Protein AF-H8H277-F1 (afdb_monomer_lite)

Organism: Deinococcus gobiensis (strain DSM 21396 / JCM 16679 / CGMCC 1.7299 / I-0) (NCBI:txid745776)

Structure (mmCIF, N/CA/C/O backbone):
data_AF-H8H277-F1
#
_entry.id   AF-H8H277-F1
#
loop_
_atom_site.group_PDB
_atom_site.id
_atom_site.type_symbol
_atom_site.label_atom_id
_atom_site.label_alt_id
_atom_site.label_comp_id
_atom_site.label_asym_id
_atom_site.label_entity_id
_atom_site.label_seq_id
_atom_site.pdbx_PDB_ins_code
_atom_site.Cartn_x
_atom_site.Cartn_y
_atom_site.Cartn_z
_atom_site.occupancy
_atom_site.B_iso_or_equiv
_atom_site.auth_seq_id
_atom_site.auth_comp_id
_atom_site.auth_asym_id
_atom_site.auth_atom_id
_atom_site.pdbx_PDB_model_num
ATOM 1 N N . MET A 1 1 ? 5.118 3.323 -18.490 1.00 62.41 1 MET A N 1
ATOM 2 C CA . MET A 1 1 ? 3.959 2.406 -18.377 1.00 62.41 1 MET A CA 1
A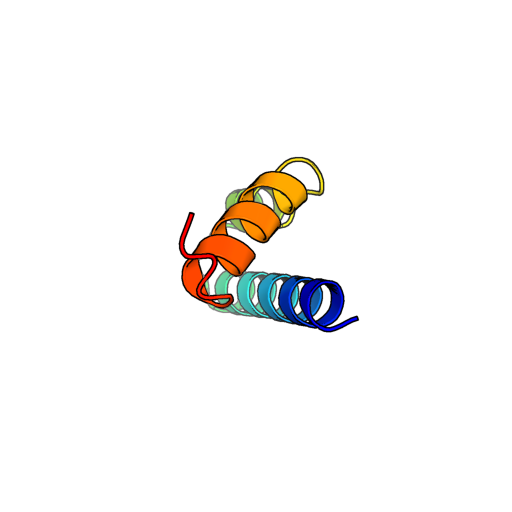TOM 3 C C . MET A 1 1 ? 4.081 1.423 -17.207 1.00 62.41 1 MET A C 1
ATOM 5 O O . MET A 1 1 ? 3.119 1.318 -16.464 1.00 62.41 1 MET A O 1
ATOM 9 N N . ALA A 1 2 ? 5.230 0.774 -16.961 1.00 81.62 2 ALA A N 1
ATOM 10 C CA . ALA A 1 2 ? 5.372 -0.210 -15.868 1.00 81.62 2 ALA A CA 1
ATOM 11 C C . ALA A 1 2 ? 5.189 0.355 -14.436 1.00 81.62 2 ALA A C 1
ATOM 13 O O . ALA A 1 2 ? 4.559 -0.283 -13.601 1.00 81.62 2 ALA A O 1
ATOM 14 N N . VAL A 1 3 ? 5.684 1.568 -14.160 1.00 88.69 3 VAL A N 1
ATOM 15 C CA . VAL A 1 3 ? 5.614 2.195 -12.821 1.00 88.69 3 VAL A CA 1
ATOM 16 C C . VAL A 1 3 ? 4.179 2.520 -12.392 1.00 88.69 3 VAL A C 1
ATOM 18 O O . VAL A 1 3 ? 3.822 2.304 -11.240 1.00 88.69 3 VAL A O 1
ATOM 21 N N . GLU A 1 4 ? 3.338 3.004 -13.309 1.00 89.81 4 GLU A N 1
ATOM 22 C CA . GLU A 1 4 ? 1.935 3.322 -13.001 1.00 89.81 4 GLU A CA 1
ATOM 23 C C . GLU A 1 4 ? 1.120 2.056 -12.711 1.00 89.81 4 GLU A C 1
ATOM 25 O O . GLU A 1 4 ? 0.311 2.043 -11.785 1.00 89.81 4 GLU A O 1
ATOM 30 N N . ALA A 1 5 ? 1.381 0.967 -13.444 1.00 92.75 5 ALA A N 1
ATOM 31 C CA . ALA A 1 5 ? 0.779 -0.334 -13.161 1.00 92.75 5 ALA A CA 1
ATOM 32 C C . ALA A 1 5 ? 1.233 -0.881 -11.796 1.00 92.75 5 ALA A C 1
ATOM 34 O O . ALA A 1 5 ? 0.408 -1.360 -11.019 1.00 92.75 5 ALA A O 1
ATOM 35 N N . ALA A 1 6 ? 2.521 -0.742 -11.465 1.00 92.50 6 ALA A N 1
ATOM 36 C CA . ALA A 1 6 ? 3.054 -1.140 -10.165 1.00 92.50 6 ALA A CA 1
ATOM 37 C C . ALA A 1 6 ? 2.459 -0.306 -9.014 1.00 92.50 6 ALA A C 1
ATOM 39 O O . ALA A 1 6 ? 2.113 -0.854 -7.970 1.00 92.50 6 ALA A O 1
ATOM 40 N N . TRP A 1 7 ? 2.262 1.001 -9.215 1.00 94.25 7 TRP A N 1
ATOM 41 C CA . TRP A 1 7 ? 1.584 1.859 -8.240 1.00 94.25 7 TRP A CA 1
ATOM 42 C C . TRP A 1 7 ? 0.118 1.457 -8.043 1.00 94.25 7 TRP A C 1
ATOM 44 O O . TRP A 1 7 ? -0.368 1.401 -6.914 1.00 94.25 7 TRP A O 1
ATOM 54 N N . ALA A 1 8 ? -0.598 1.139 -9.125 1.00 93.94 8 ALA A N 1
ATOM 55 C CA . ALA A 1 8 ? -1.973 0.658 -9.040 1.00 93.94 8 ALA A CA 1
ATOM 56 C C . ALA A 1 8 ? -2.071 -0.666 -8.262 1.00 93.94 8 A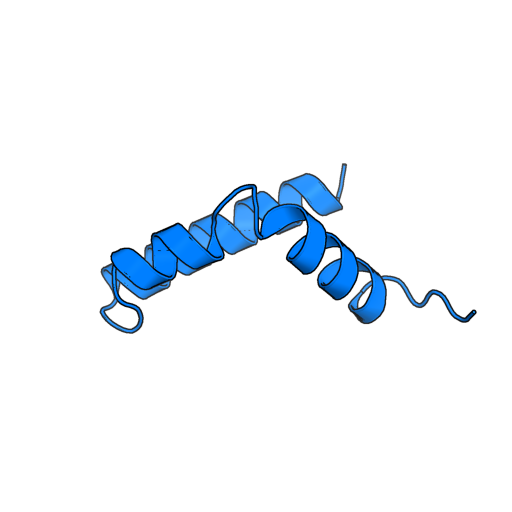LA A C 1
ATOM 58 O O . ALA A 1 8 ? -2.922 -0.782 -7.380 1.00 93.94 8 ALA A O 1
ATOM 59 N N . ALA A 1 9 ? -1.168 -1.613 -8.529 1.00 94.94 9 ALA A N 1
ATOM 60 C CA . ALA A 1 9 ? -1.090 -2.879 -7.802 1.00 94.94 9 ALA A CA 1
ATOM 61 C C . ALA A 1 9 ? -0.780 -2.669 -6.311 1.00 94.94 9 ALA A C 1
ATOM 63 O O . ALA A 1 9 ? -1.454 -3.241 -5.460 1.00 94.94 9 ALA A O 1
ATOM 64 N N . TYR A 1 10 ? 0.165 -1.781 -5.985 1.00 94.75 10 TYR A N 1
ATOM 65 C CA . TYR A 1 10 ? 0.478 -1.428 -4.599 1.00 94.75 10 TYR A CA 1
ATOM 66 C C . TYR A 1 10 ? -0.732 -0.848 -3.852 1.00 94.75 10 TYR A C 1
ATOM 68 O O . TYR A 1 10 ? -0.993 -1.209 -2.708 1.00 94.75 10 TYR A O 1
ATOM 76 N N . ARG A 1 11 ? -1.521 0.023 -4.494 1.00 95.38 11 ARG A N 1
ATOM 77 C CA . ARG A 1 11 ? -2.741 0.561 -3.867 1.00 95.38 11 ARG A CA 1
ATOM 78 C C . ARG A 1 11 ? -3.819 -0.501 -3.662 1.00 95.38 11 ARG A C 1
ATOM 80 O O . ARG A 1 11 ? -4.511 -0.443 -2.650 1.00 95.38 11 ARG A O 1
ATOM 87 N N . ALA A 1 12 ? -3.962 -1.447 -4.588 1.00 96.19 12 ALA A N 1
ATOM 88 C CA . ALA A 1 12 ? -4.881 -2.571 -4.420 1.00 96.19 12 ALA A CA 1
ATOM 89 C C . ALA A 1 12 ? -4.455 -3.462 -3.240 1.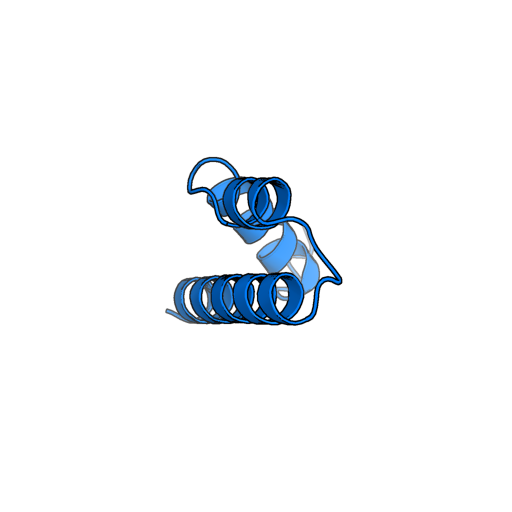00 96.19 12 ALA A C 1
ATOM 91 O O . ALA A 1 12 ? -5.288 -3.830 -2.417 1.00 96.19 12 ALA A O 1
ATOM 92 N N . ASP A 1 13 ? -3.156 -3.727 -3.099 1.00 96.69 13 ASP A N 1
ATOM 93 C CA . ASP A 1 13 ? -2.605 -4.479 -1.969 1.00 96.69 13 ASP A CA 1
ATOM 94 C C . ASP A 1 13 ? -2.866 -3.778 -0.622 1.00 96.69 13 ASP A C 1
ATOM 96 O O . ASP A 1 13 ? -3.350 -4.403 0.320 1.00 96.69 13 ASP A O 1
ATOM 100 N N . LEU A 1 14 ? -2.683 -2.454 -0.548 1.00 96.00 14 LEU A N 1
ATOM 101 C CA . LEU A 1 14 ? -3.045 -1.680 0.646 1.00 96.00 14 LEU A CA 1
ATOM 102 C C . LEU A 1 14 ? -4.533 -1.811 1.007 1.00 96.00 14 LEU A C 1
ATOM 104 O O . LEU A 1 14 ? -4.866 -1.882 2.187 1.00 96.00 14 LEU A O 1
ATOM 108 N N . GLN A 1 15 ? -5.433 -1.857 0.019 1.00 95.62 15 GLN A N 1
ATOM 109 C CA . GLN A 1 15 ? -6.865 -2.062 0.270 1.00 95.62 15 GLN A CA 1
ATOM 110 C C . GLN A 1 15 ? -7.153 -3.463 0.816 1.00 95.62 15 GLN A C 1
ATOM 112 O O . GLN A 1 15 ? -7.962 -3.601 1.732 1.00 95.62 15 GLN A O 1
ATOM 117 N N . VAL A 1 16 ? -6.465 -4.488 0.307 1.00 97.44 16 VAL A N 1
ATOM 118 C CA . VAL A 1 16 ? -6.562 -5.856 0.834 1.00 97.44 16 VAL A CA 1
ATOM 119 C C . VAL A 1 16 ? -6.066 -5.913 2.279 1.00 97.44 16 VAL A C 1
ATOM 121 O O . VAL A 1 16 ? -6.743 -6.486 3.128 1.00 97.44 16 VAL A O 1
ATOM 124 N N . GLN A 1 17 ? -4.941 -5.265 2.594 1.00 96.75 17 GLN A N 1
ATOM 125 C CA . GLN A 1 17 ? -4.402 -5.209 3.958 1.00 96.75 17 GLN A CA 1
ATOM 126 C C . GLN A 1 17 ? -5.339 -4.487 4.938 1.00 96.75 17 GLN A C 1
ATOM 128 O O . GLN A 1 17 ? -5.445 -4.891 6.100 1.00 96.75 17 GLN A O 1
ATOM 133 N N . VAL A 1 18 ? -6.039 -3.449 4.470 1.00 97.06 18 VAL A N 1
ATOM 134 C CA . VAL A 1 18 ? -7.070 -2.754 5.250 1.00 97.06 18 VAL A CA 1
ATOM 135 C C . VAL A 1 18 ? -8.274 -3.664 5.491 1.00 97.06 18 VAL A C 1
ATOM 137 O O . VAL A 1 18 ? -8.706 -3.813 6.630 1.00 97.06 18 VAL A O 1
ATOM 140 N N . ALA A 1 19 ? -8.777 -4.334 4.452 1.00 95.94 19 ALA A N 1
ATOM 141 C CA . ALA A 1 19 ? -9.898 -5.268 4.577 1.00 95.94 19 ALA A CA 1
ATOM 142 C C . ALA A 1 19 ? -9.569 -6.470 5.481 1.00 95.94 19 ALA A C 1
ATOM 144 O O . ALA A 1 19 ? -10.431 -6.955 6.209 1.00 95.94 19 ALA A O 1
ATOM 145 N N . ALA A 1 20 ? -8.314 -6.924 5.469 1.00 96.75 20 ALA A N 1
ATOM 146 C CA . ALA A 1 20 ? -7.810 -7.975 6.348 1.00 96.75 20 ALA A CA 1
ATOM 147 C C . ALA A 1 20 ? -7.587 -7.509 7.801 1.00 96.75 20 ALA A C 1
ATOM 149 O O . ALA A 1 20 ? -7.239 -8.324 8.652 1.00 96.75 20 ALA A O 1
ATOM 150 N N . GLY A 1 21 ? -7.731 -6.210 8.095 1.00 95.50 21 GLY A N 1
ATOM 151 C CA . GLY A 1 21 ? -7.482 -5.632 9.420 1.00 95.50 21 GLY A CA 1
ATOM 152 C C . GLY A 1 21 ? -6.003 -5.569 9.818 1.00 95.50 21 GLY A C 1
ATOM 153 O O . GLY A 1 21 ? -5.684 -5.211 10.948 1.00 95.50 21 GLY A O 1
ATOM 154 N N . THR A 1 22 ? -5.090 -5.894 8.900 1.00 96.62 22 THR A N 1
ATOM 155 C CA . THR A 1 22 ? -3.633 -5.797 9.112 1.00 96.62 22 THR A CA 1
ATOM 156 C C . THR A 1 22 ? -3.115 -4.363 9.050 1.00 96.62 22 THR A C 1
ATOM 158 O O . THR A 1 22 ? -2.004 -4.083 9.497 1.00 96.62 22 THR A O 1
ATOM 161 N N . LEU A 1 23 ? -3.917 -3.451 8.501 1.00 95.44 23 LEU A N 1
ATOM 162 C CA . LEU A 1 23 ? -3.594 -2.042 8.351 1.00 95.44 23 LEU A CA 1
ATOM 163 C C . LEU A 1 23 ? -4.847 -1.215 8.642 1.00 95.44 23 LEU A C 1
ATOM 165 O O . LEU A 1 23 ? -5.948 -1.595 8.247 1.00 95.44 23 LEU A O 1
ATOM 169 N N . SER A 1 24 ? -4.707 -0.088 9.336 1.00 96.38 24 SER A N 1
ATOM 170 C CA . SER A 1 24 ? -5.859 0.784 9.583 1.00 96.38 24 SER A CA 1
ATOM 171 C C . SER A 1 24 ? -6.271 1.535 8.310 1.00 96.38 24 SER A C 1
ATOM 173 O O . SER A 1 24 ? -5.432 1.865 7.469 1.00 96.38 24 SER A O 1
ATOM 175 N N . GLU A 1 25 ? -7.556 1.874 8.164 1.00 93.81 25 GLU A N 1
ATOM 176 C CA . GLU A 1 25 ? -8.038 2.667 7.017 1.00 93.81 25 GLU A CA 1
ATOM 177 C C . GLU A 1 25 ? -7.272 3.992 6.857 1.00 93.81 25 GLU A C 1
ATOM 179 O O . GLU A 1 25 ? -6.938 4.399 5.740 1.00 93.81 25 GLU A O 1
ATOM 184 N N . ALA A 1 26 ? -6.949 4.650 7.976 1.00 95.06 26 ALA A N 1
ATOM 185 C CA . ALA A 1 26 ? -6.195 5.899 7.989 1.00 95.06 26 ALA A CA 1
ATOM 186 C C . ALA A 1 26 ? -4.779 5.717 7.420 1.00 95.06 26 ALA A C 1
ATOM 188 O O . ALA A 1 26 ? -4.359 6.484 6.551 1.00 95.06 26 ALA A O 1
ATOM 189 N N . GLU A 1 27 ? -4.067 4.673 7.847 1.00 94.25 27 GLU A N 1
ATOM 190 C CA . GLU A 1 27 ? -2.739 4.360 7.320 1.00 94.25 27 GLU A CA 1
ATOM 191 C C . GLU A 1 27 ? -2.787 3.941 5.850 1.00 94.25 27 GLU A C 1
ATOM 193 O O . GLU A 1 27 ? -1.918 4.336 5.070 1.00 94.25 27 GLU A O 1
ATOM 198 N N . GLY A 1 28 ? -3.804 3.180 5.440 1.00 94.56 28 GLY A N 1
ATOM 199 C CA . GLY A 1 28 ? -3.958 2.734 4.055 1.00 94.56 28 GLY A CA 1
ATOM 200 C C . GLY A 1 28 ? -4.156 3.920 3.118 1.00 94.56 28 GLY A C 1
ATOM 201 O O . GLY A 1 28 ? -3.520 4.015 2.061 1.00 94.56 28 GLY A O 1
ATOM 202 N N . LYS A 1 29 ? -4.967 4.892 3.545 1.00 93.19 29 LYS A N 1
ATOM 203 C CA . LYS A 1 29 ? -5.193 6.150 2.826 1.00 93.19 29 LYS A CA 1
ATOM 204 C C . LYS A 1 29 ? -3.948 7.035 2.792 1.00 93.19 29 LYS A C 1
ATOM 206 O O . LYS A 1 29 ? -3.646 7.631 1.760 1.00 93.19 29 LYS A O 1
ATOM 211 N N . GLU A 1 30 ? -3.199 7.113 3.889 1.00 94.62 30 GLU A N 1
ATOM 212 C CA . GLU A 1 30 ? -1.963 7.895 3.930 1.00 94.62 30 GLU A CA 1
ATOM 213 C C . GLU A 1 30 ? -0.897 7.311 2.986 1.00 94.62 30 GLU A C 1
ATOM 215 O O . GLU A 1 30 ? -0.291 8.041 2.192 1.00 94.62 30 GLU A O 1
ATOM 220 N N . ARG A 1 31 ? -0.701 5.985 3.024 1.00 92.44 31 ARG A N 1
ATOM 221 C CA . ARG A 1 31 ? 0.279 5.258 2.200 1.00 92.44 31 ARG A CA 1
ATOM 222 C C . ARG A 1 31 ? -0.055 5.281 0.707 1.00 92.44 31 ARG A C 1
ATOM 224 O O . ARG A 1 31 ? 0.864 5.343 -0.103 1.00 92.44 31 ARG A O 1
ATOM 231 N N . SER A 1 32 ? -1.339 5.302 0.347 1.00 92.88 32 SER A N 1
ATOM 232 C CA . SER A 1 32 ? -1.813 5.381 -1.046 1.00 92.88 32 SER A CA 1
ATOM 233 C C . SER A 1 32 ? -1.986 6.811 -1.584 1.00 92.88 3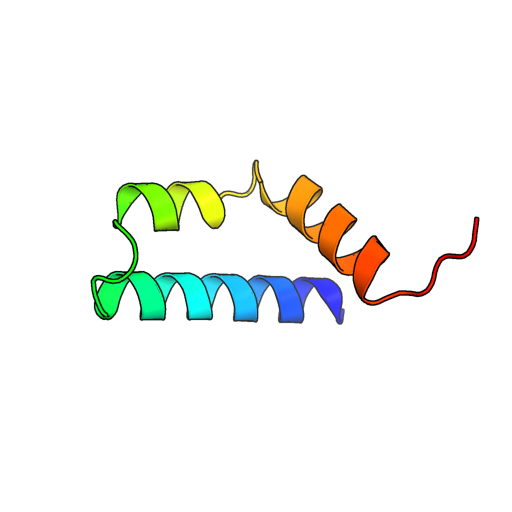2 SER A C 1
ATOM 235 O O . SER A 1 32 ? -2.443 6.989 -2.715 1.00 92.88 32 SER A O 1
ATOM 237 N N . SER A 1 33 ? -1.628 7.837 -0.803 1.00 92.69 33 SER A N 1
ATOM 238 C CA . SER A 1 33 ? -1.788 9.239 -1.199 1.00 92.69 33 SER A CA 1
ATOM 239 C C . SER A 1 33 ? -0.838 9.661 -2.325 1.00 92.69 33 SER A C 1
ATOM 241 O O . SER A 1 33 ? 0.325 9.254 -2.378 1.00 92.69 33 SER A O 1
ATOM 243 N N . GLU A 1 34 ? -1.291 10.584 -3.179 1.00 87.06 34 GLU A N 1
ATOM 244 C CA . GLU A 1 34 ? -0.459 11.163 -4.247 1.00 87.06 34 GLU A CA 1
ATOM 245 C C . GLU A 1 34 ? 0.791 11.869 -3.692 1.00 87.06 34 GLU A C 1
ATOM 247 O O . GLU A 1 34 ? 1.851 11.849 -4.314 1.00 87.06 34 GLU A O 1
ATOM 252 N N . ARG A 1 35 ? 0.713 12.406 -2.464 1.00 87.88 35 ARG A N 1
ATOM 253 C CA . ARG A 1 35 ? 1.865 12.988 -1.759 1.00 87.88 35 ARG A CA 1
ATOM 254 C C . ARG A 1 35 ? 2.977 11.961 -1.525 1.00 87.88 35 ARG A C 1
ATOM 256 O O . ARG A 1 35 ? 4.152 12.318 -1.584 1.00 87.88 35 ARG A O 1
ATOM 263 N N . ARG A 1 36 ? 2.625 10.698 -1.259 1.00 90.50 36 ARG A N 1
ATOM 264 C CA . ARG A 1 36 ? 3.589 9.603 -1.077 1.00 90.50 36 ARG A CA 1
ATOM 265 C C . ARG A 1 36 ? 3.921 8.869 -2.375 1.00 90.50 36 ARG A C 1
ATOM 267 O O . ARG A 1 36 ? 4.967 8.226 -2.416 1.00 90.50 36 ARG A O 1
ATOM 274 N N . LYS A 1 37 ? 3.126 9.025 -3.442 1.00 92.25 37 LYS A N 1
ATOM 275 C CA . LYS A 1 37 ? 3.385 8.410 -4.756 1.00 92.25 37 LYS A CA 1
ATOM 276 C C . LYS A 1 37 ? 4.790 8.717 -5.265 1.00 92.25 37 LYS A C 1
ATOM 278 O O . LYS A 1 37 ? 5.509 7.795 -5.622 1.00 92.25 37 LYS A O 1
ATOM 283 N N . ALA A 1 38 ? 5.227 9.978 -5.245 1.00 89.75 38 ALA A N 1
ATOM 284 C CA . ALA A 1 38 ? 6.559 10.349 -5.740 1.00 89.75 38 ALA A CA 1
ATOM 285 C C . ALA A 1 38 ? 7.700 9.677 -4.950 1.00 89.75 38 ALA A C 1
ATOM 287 O O . ALA A 1 38 ? 8.669 9.192 -5.536 1.00 89.75 38 ALA A O 1
ATOM 288 N N . ALA A 1 39 ? 7.567 9.603 -3.622 1.00 91.19 39 ALA A N 1
ATOM 289 C CA . ALA A 1 39 ? 8.535 8.927 -2.762 1.00 91.19 39 ALA A CA 1
ATOM 290 C C . ALA A 1 39 ? 8.539 7.409 -2.997 1.00 91.19 39 ALA A C 1
ATOM 292 O O . ALA A 1 39 ? 9.606 6.808 -3.112 1.00 91.19 39 ALA A O 1
ATOM 293 N N . TRP A 1 40 ? 7.355 6.807 -3.132 1.00 94.19 40 TRP A N 1
ATOM 294 C CA . TRP A 1 40 ? 7.212 5.391 -3.452 1.00 94.19 40 TRP A CA 1
ATOM 295 C C . TRP A 1 40 ? 7.793 5.064 -4.826 1.00 94.19 40 TRP A C 1
ATOM 297 O O . TRP A 1 40 ? 8.563 4.121 -4.935 1.00 94.19 40 TRP A O 1
ATOM 307 N N . VAL A 1 41 ? 7.508 5.867 -5.855 1.00 91.31 41 VAL A N 1
ATOM 308 C CA . VAL A 1 41 ? 8.047 5.677 -7.210 1.00 91.31 41 VAL A CA 1
ATOM 309 C C . VAL A 1 41 ? 9.568 5.746 -7.186 1.00 91.31 41 VAL A C 1
ATOM 311 O O . VAL A 1 41 ? 10.223 4.893 -7.777 1.00 91.31 41 VAL A O 1
ATOM 314 N N . ARG A 1 42 ? 10.145 6.715 -6.465 1.00 90.31 42 ARG A N 1
ATOM 315 C CA . ARG A 1 42 ? 11.599 6.808 -6.301 1.00 90.31 42 ARG A CA 1
ATOM 316 C C . ARG A 1 42 ? 12.170 5.551 -5.643 1.00 90.31 42 ARG A C 1
ATOM 318 O O . ARG A 1 42 ? 13.147 5.010 -6.146 1.00 90.31 42 ARG A O 1
ATOM 325 N N . ALA A 1 43 ? 11.564 5.077 -4.556 1.00 89.94 43 ALA A N 1
ATOM 326 C CA . ALA A 1 43 ? 12.000 3.855 -3.881 1.00 89.94 43 ALA A CA 1
ATOM 327 C C . ALA A 1 43 ? 11.847 2.617 -4.782 1.00 89.94 43 ALA A C 1
ATOM 329 O O . ALA A 1 43 ? 12.774 1.821 -4.909 1.00 89.94 43 ALA A O 1
ATOM 330 N N . PHE A 1 44 ? 10.711 2.487 -5.466 1.00 90.06 44 PHE A N 1
ATOM 331 C CA . PHE A 1 44 ? 10.423 1.403 -6.398 1.00 90.06 44 PHE A CA 1
ATOM 332 C C . PHE A 1 44 ? 11.472 1.340 -7.508 1.00 90.06 44 PHE A C 1
ATOM 334 O O . PHE A 1 44 ? 12.056 0.281 -7.726 1.00 90.06 44 PHE A O 1
ATOM 341 N N . LEU A 1 45 ? 11.771 2.479 -8.140 1.00 87.81 45 LEU A N 1
ATOM 342 C CA . LEU A 1 45 ? 12.785 2.583 -9.186 1.00 87.81 45 LEU A CA 1
ATOM 343 C C . LEU A 1 45 ? 14.185 2.259 -8.668 1.00 87.81 45 LEU A C 1
ATOM 345 O O . LEU A 1 45 ? 14.880 1.511 -9.331 1.00 87.81 45 LEU A O 1
ATOM 349 N N . LEU A 1 46 ? 14.582 2.743 -7.489 1.00 87.19 46 LEU A N 1
ATOM 350 C CA . LEU A 1 46 ? 15.893 2.417 -6.907 1.00 87.19 46 LEU A CA 1
ATOM 351 C C . LEU A 1 46 ? 16.058 0.923 -6.590 1.00 87.19 46 LEU A C 1
ATOM 353 O O . LEU A 1 46 ? 17.174 0.420 -6.593 1.00 87.19 46 LEU A O 1
ATOM 357 N N . THR A 1 47 ? 14.959 0.228 -6.291 1.00 84.69 47 THR A N 1
ATOM 358 C CA . THR A 1 47 ? 14.998 -1.184 -5.875 1.00 84.69 47 THR A CA 1
ATOM 359 C C . THR A 1 47 ? 14.798 -2.149 -7.051 1.00 84.69 47 THR A C 1
ATOM 361 O O . THR A 1 47 ? 15.297 -3.266 -7.012 1.00 84.69 47 THR A O 1
ATOM 364 N N . HIS A 1 48 ? 14.059 -1.739 -8.091 1.00 79.44 48 HIS A N 1
ATOM 365 C CA . HIS A 1 48 ? 13.664 -2.599 -9.221 1.00 79.44 48 HIS A CA 1
ATOM 366 C C . HIS A 1 48 ? 14.294 -2.200 -10.559 1.00 79.44 48 HIS A C 1
ATOM 368 O O . HIS A 1 48 ? 14.269 -2.983 -11.508 1.00 79.44 48 HIS A O 1
ATOM 374 N N . CYS A 1 49 ? 14.851 -0.998 -10.664 1.00 68.75 49 CYS A N 1
ATOM 375 C CA . CYS A 1 49 ? 15.733 -0.623 -11.754 1.00 68.75 49 CYS A CA 1
ATOM 376 C C . CYS A 1 49 ? 17.124 -0.468 -11.147 1.00 68.75 49 CYS A C 1
ATOM 378 O O . CYS A 1 49 ? 17.340 0.429 -10.340 1.00 68.75 49 CYS A O 1
ATOM 380 N N . ASP A 1 50 ? 18.053 -1.351 -11.517 1.00 59.03 50 ASP A N 1
ATOM 381 C CA . ASP A 1 50 ? 19.473 -1.276 -11.148 1.00 59.03 50 ASP A CA 1
ATOM 382 C C . ASP A 1 50 ? 20.085 -0.009 -11.778 1.00 59.03 50 ASP A C 1
ATOM 384 O O . ASP A 1 50 ? 20.802 -0.054 -12.774 1.00 59.03 50 ASP A O 1
ATOM 388 N N . MET A 1 51 ? 19.725 1.169 -11.270 1.00 56.25 51 MET A N 1
ATOM 389 C CA . MET A 1 51 ? 20.383 2.416 -11.618 1.00 56.25 51 MET A CA 1
ATOM 390 C C . MET A 1 51 ? 21.643 2.485 -10.766 1.00 56.25 51 MET A C 1
ATOM 392 O O . MET A 1 51 ? 21.674 3.132 -9.720 1.00 56.25 51 MET A O 1
ATOM 396 N N 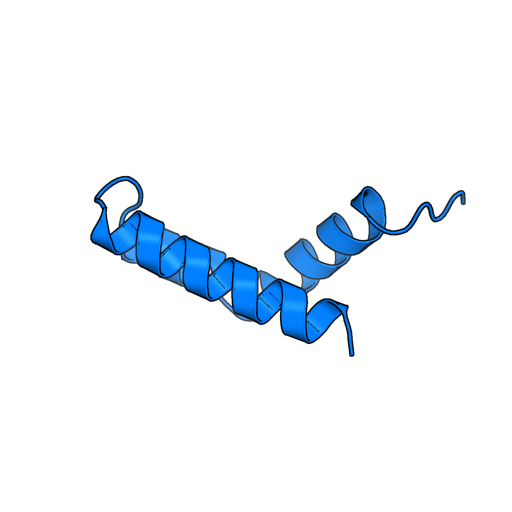. LYS A 1 52 ? 22.676 1.761 -11.213 1.00 47.34 52 LYS A N 1
ATOM 397 C CA . LYS A 1 52 ? 24.059 2.066 -10.848 1.00 47.34 52 LYS A CA 1
ATOM 398 C C . LYS A 1 52 ? 24.319 3.519 -11.240 1.00 47.34 52 LYS A C 1
ATOM 400 O O . LYS A 1 52 ? 24.383 3.828 -12.429 1.00 47.34 52 LYS A O 1
ATOM 405 N N . PHE A 1 53 ? 24.374 4.389 -10.238 1.00 53.50 53 PHE A N 1
ATOM 406 C CA . PHE A 1 53 ? 24.987 5.707 -10.363 1.00 53.50 53 PHE A CA 1
ATOM 407 C C . PHE A 1 53 ? 26.507 5.563 -10.382 1.00 53.50 53 PHE A C 1
ATOM 409 O O . PHE A 1 53 ? 27.015 4.672 -9.661 1.00 53.50 53 PHE A O 1
#

Foldseek 3Di:
DVLVVVLVVVLVVLVVCCV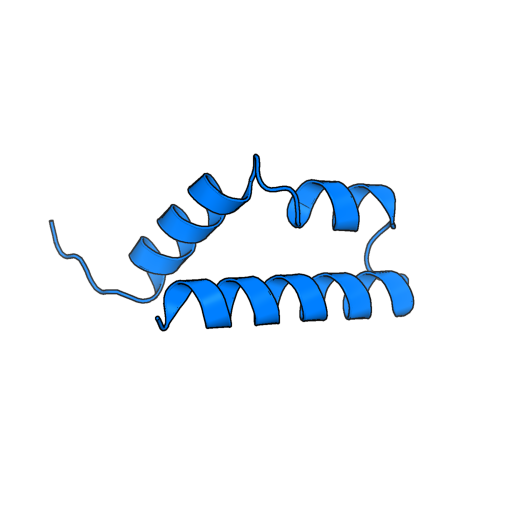VVVDPPVRSPVCNDPVCSVVVSVVCCVVVPVPPD

Radius of gyration: 12.32 Å; chains: 1; bounding box: 35×21×28 Å

pLDDT: mean 88.59, std 11.82, range [47.34, 97.44]

Sequence (53 aa):
MAVEAAWAAYRADLQVQVAAGTLSEAEGKERSSERRKAAWVRAFLLTHCDMKF

Secondary structure (DSSP, 8-state):
-HHHHHHHHHHHHHHHHHHTTSS-HHHHHHHTSHHHHHHHHHHHHHHHS----